Protein AF-A0A5D0QW29-F1 (afdb_monomer_lite)

Structure (mmCIF, N/CA/C/O backbone):
data_AF-A0A5D0QW29-F1
#
_entry.id   AF-A0A5D0QW29-F1
#
loop_
_atom_site.group_PDB
_atom_site.id
_atom_site.type_symbol
_atom_site.label_atom_id
_atom_site.label_alt_id
_atom_site.label_comp_id
_atom_site.label_asym_id
_atom_site.label_entity_id
_atom_site.label_seq_id
_atom_site.pdbx_PDB_ins_code
_atom_site.Cartn_x
_atom_site.Cartn_y
_atom_site.Cartn_z
_atom_site.occupancy
_atom_site.B_iso_or_equiv
_atom_site.auth_seq_id
_atom_site.auth_comp_id
_atom_site.auth_asym_id
_atom_site.auth_atom_id
_atom_site.pdbx_PDB_model_num
ATOM 1 N N . MET A 1 1 ? -11.026 -64.215 35.420 1.00 41.31 1 MET A N 1
ATOM 2 C CA . MET A 1 1 ? -10.014 -64.161 34.345 1.00 41.31 1 MET A CA 1
ATOM 3 C C . MET A 1 1 ? -10.001 -62.757 33.765 1.00 41.31 1 MET A C 1
ATOM 5 O O . MET A 1 1 ? -11.041 -62.289 33.341 1.00 41.31 1 MET A O 1
ATOM 9 N N . LYS A 1 2 ? -8.836 -62.113 33.893 1.00 40.44 2 LYS A N 1
ATOM 10 C CA . LYS A 1 2 ? -8.260 -60.964 33.172 1.00 40.44 2 LYS A CA 1
ATOM 11 C C . LYS A 1 2 ? -9.192 -60.018 32.385 1.00 40.44 2 LYS A C 1
ATOM 13 O O . LYS A 1 2 ? -9.748 -60.370 31.355 1.00 40.44 2 LYS A O 1
ATOM 18 N N . SER A 1 3 ? -9.211 -58.793 32.903 1.00 48.84 3 SER A N 1
ATOM 19 C CA . SER A 1 3 ? -9.371 -57.470 32.295 1.00 48.84 3 SER A CA 1
ATOM 20 C C . SER A 1 3 ? -9.097 -57.361 30.792 1.00 48.84 3 SER A C 1
ATOM 22 O O . SER A 1 3 ? -8.136 -57.957 30.323 1.00 48.84 3 SER A O 1
ATOM 24 N N . ILE A 1 4 ? -9.814 -56.453 30.117 1.00 52.50 4 ILE A N 1
ATOM 25 C CA . ILE A 1 4 ? -9.245 -55.427 29.221 1.00 52.50 4 ILE A CA 1
ATOM 26 C C . ILE A 1 4 ? -10.216 -54.235 29.227 1.00 52.50 4 ILE A C 1
ATOM 28 O O . ILE A 1 4 ? -11.310 -54.283 28.670 1.00 52.50 4 ILE A O 1
ATOM 32 N N . SER A 1 5 ? -9.809 -53.168 29.912 1.00 50.56 5 SER A N 1
ATOM 33 C CA . SER A 1 5 ?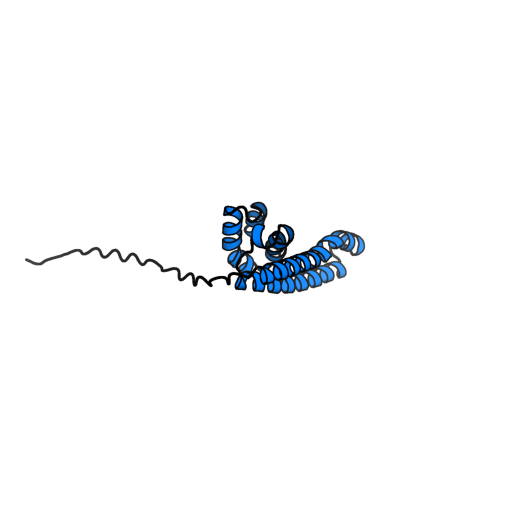 -10.379 -51.832 29.763 1.00 50.56 5 SER A CA 1
ATOM 34 C C . SER A 1 5 ? -9.777 -51.220 28.502 1.00 50.56 5 SER A C 1
ATOM 36 O O . SER A 1 5 ? -8.566 -51.010 28.458 1.00 50.56 5 SER A O 1
ATOM 38 N N . ILE A 1 6 ? -10.586 -50.924 27.485 1.00 55.12 6 ILE A N 1
ATOM 39 C CA . ILE A 1 6 ? -10.143 -50.100 26.354 1.00 55.12 6 ILE A CA 1
ATOM 40 C C . ILE A 1 6 ? -10.543 -48.663 26.670 1.00 55.12 6 ILE A C 1
ATOM 42 O O . ILE A 1 6 ? -11.654 -48.223 26.387 1.00 55.12 6 ILE A O 1
ATOM 46 N N . ILE A 1 7 ? -9.628 -47.940 27.313 1.00 52.94 7 ILE A N 1
ATOM 47 C CA . ILE A 1 7 ? -9.677 -46.482 27.373 1.00 52.94 7 ILE A CA 1
ATOM 48 C C . ILE A 1 7 ? -9.268 -45.999 25.983 1.00 52.94 7 ILE A C 1
ATOM 50 O O . ILE A 1 7 ? -8.094 -46.044 25.620 1.00 52.94 7 ILE A O 1
ATOM 54 N N . PHE A 1 8 ? -10.240 -45.570 25.183 1.00 46.56 8 PHE A N 1
ATOM 55 C CA . PHE A 1 8 ? -9.960 -44.860 23.943 1.00 46.56 8 PHE A CA 1
ATOM 56 C C . PHE A 1 8 ? -9.603 -43.414 24.308 1.00 46.56 8 PHE A C 1
ATOM 58 O O . PHE A 1 8 ? -10.467 -42.546 24.423 1.00 46.56 8 PHE A O 1
ATOM 65 N N . CYS A 1 9 ? -8.317 -43.168 24.567 1.00 42.38 9 CYS A N 1
ATOM 66 C CA . CYS A 1 9 ? -7.774 -41.819 24.667 1.00 42.38 9 CYS A CA 1
ATOM 67 C C . CYS A 1 9 ? -7.872 -41.149 23.291 1.00 42.38 9 CYS A C 1
ATOM 69 O O . CYS A 1 9 ? -6.960 -41.261 22.472 1.00 42.38 9 CYS A O 1
ATOM 71 N N . PHE A 1 10 ? -8.960 -40.419 23.041 1.00 48.78 10 PHE A N 1
ATOM 72 C CA . PHE A 1 10 ? -8.940 -39.342 22.058 1.00 48.78 10 PHE A CA 1
ATOM 73 C C . PHE A 1 10 ? -8.010 -38.250 22.596 1.00 48.78 10 PHE A C 1
ATOM 75 O O . PHE A 1 10 ? -8.428 -37.331 23.298 1.00 48.78 10 PHE A O 1
ATOM 82 N N . LEU A 1 11 ? -6.722 -38.365 22.274 1.00 48.12 11 LEU A N 1
ATOM 83 C CA . LEU A 1 11 ? -5.815 -37.227 22.249 1.00 48.12 11 LEU A CA 1
ATOM 84 C C . LEU A 1 11 ? -6.300 -36.310 21.124 1.00 48.12 11 LEU A C 1
ATOM 86 O O . LEU A 1 11 ? -5.823 -36.373 19.994 1.00 48.12 11 LEU A O 1
ATOM 90 N N . ILE A 1 12 ? -7.281 -35.463 21.434 1.00 55.09 12 ILE A N 1
ATOM 91 C CA . ILE A 1 12 ? -7.479 -34.226 20.689 1.00 55.09 12 ILE A CA 1
ATOM 92 C C . ILE A 1 12 ? -6.254 -33.389 21.036 1.00 55.09 12 ILE A C 1
ATOM 94 O O . ILE A 1 12 ? -6.244 -32.633 22.005 1.00 55.09 12 ILE A O 1
ATOM 98 N N . THR A 1 13 ? -5.181 -33.574 20.273 1.00 52.53 13 THR A N 1
ATOM 99 C CA . THR A 1 13 ? -4.157 -32.552 20.142 1.00 52.53 13 THR A CA 1
ATOM 100 C C . THR A 1 13 ? -4.870 -31.366 19.512 1.00 52.53 13 THR A C 1
ATOM 102 O O . THR A 1 13 ? -4.969 -31.260 18.289 1.00 52.53 13 THR A O 1
ATOM 105 N N . SER A 1 14 ? -5.436 -30.491 20.343 1.00 52.03 14 SER A N 1
ATOM 106 C CA . SER A 1 14 ? -5.604 -29.112 19.939 1.00 52.03 14 SER A CA 1
ATOM 107 C C . SER A 1 14 ? -4.193 -28.655 19.612 1.00 52.03 14 SER A C 1
ATOM 109 O O . SER A 1 14 ? -3.361 -28.423 20.488 1.00 52.03 14 SER A O 1
ATOM 111 N N . VAL A 1 15 ? -3.883 -28.622 18.317 1.00 51.12 15 VAL A N 1
ATOM 112 C CA . VAL A 1 15 ? -2.809 -27.782 17.820 1.00 51.12 15 VAL A CA 1
ATOM 113 C C . VAL A 1 15 ? -3.241 -26.393 18.261 1.00 51.12 15 VAL A C 1
ATOM 115 O O . VAL A 1 15 ? -4.084 -25.756 17.633 1.00 51.12 15 VAL A O 1
ATOM 118 N N . LEU A 1 16 ? -2.757 -25.983 19.433 1.00 43.25 16 LEU A N 1
ATOM 119 C CA . LEU A 1 16 ? -2.669 -24.597 19.826 1.00 43.25 16 LEU A CA 1
ATOM 120 C C . LEU A 1 16 ? -1.802 -23.994 18.737 1.00 43.25 16 LEU A C 1
ATOM 122 O O . LEU A 1 16 ? -0.577 -24.019 18.804 1.00 43.25 16 LEU A O 1
ATOM 126 N N . PHE A 1 17 ? -2.460 -23.544 17.673 1.00 51.03 17 PHE A N 1
ATOM 127 C CA . PHE A 1 17 ? -1.894 -22.578 16.772 1.00 51.03 17 PHE A CA 1
ATOM 128 C C . PHE A 1 17 ? -1.547 -21.429 17.706 1.00 51.03 17 PHE A C 1
ATOM 130 O O . PHE A 1 17 ? -2.429 -20.704 18.170 1.00 51.03 17 PHE A O 1
ATOM 137 N N . SER A 1 18 ? -0.279 -21.335 18.092 1.00 44.00 18 SER A N 1
ATOM 138 C CA . SER A 1 18 ? 0.244 -20.146 18.724 1.00 44.00 18 SER A CA 1
ATOM 139 C C . SER A 1 18 ? 0.185 -19.077 17.640 1.00 44.00 18 SER A C 1
ATOM 141 O O . SER A 1 18 ? 1.176 -18.762 16.987 1.00 44.00 18 SER A O 1
ATOM 143 N N . GLN A 1 19 ? -1.006 -18.522 17.409 1.00 49.03 19 GLN A N 1
ATOM 144 C CA . GLN A 1 19 ? -1.081 -17.118 17.083 1.00 49.03 19 GLN A CA 1
ATOM 145 C C . GLN A 1 19 ? -0.444 -16.447 18.291 1.00 49.03 19 GLN A C 1
ATOM 147 O O . GLN A 1 19 ? -1.107 -16.163 19.292 1.00 49.03 19 GLN A O 1
ATOM 152 N N . GLU A 1 20 ? 0.870 -16.233 18.214 1.00 47.66 20 GLU A N 1
ATOM 153 C CA . GLU A 1 20 ? 1.432 -15.032 18.791 1.00 47.66 20 GLU A CA 1
ATOM 154 C C . GLU A 1 20 ? 0.611 -13.898 18.192 1.00 47.66 20 GLU A C 1
ATOM 156 O O . GLU A 1 20 ? 0.847 -13.416 17.085 1.00 47.66 20 GLU A O 1
ATOM 161 N N . ASN A 1 21 ? -0.468 -13.557 18.889 1.00 55.22 21 ASN A N 1
ATOM 162 C CA . ASN A 1 21 ? -1.210 -12.350 18.655 1.00 55.22 21 ASN A CA 1
ATOM 163 C C . ASN A 1 21 ? -0.230 -11.252 19.046 1.00 55.22 21 ASN A C 1
ATOM 165 O O . ASN A 1 21 ? -0.209 -10.827 20.201 1.00 55.22 21 ASN A O 1
ATOM 169 N N . LEU A 1 22 ? 0.631 -10.853 18.105 1.00 54.97 22 LEU A N 1
ATOM 170 C CA . LEU A 1 22 ? 1.312 -9.572 18.145 1.00 54.97 22 LEU A CA 1
ATOM 171 C C . LEU A 1 22 ? 0.193 -8.550 18.333 1.00 54.97 22 LEU A C 1
ATOM 173 O O . LEU A 1 22 ? -0.543 -8.232 17.399 1.00 54.97 22 LEU A O 1
ATOM 177 N N . LYS A 1 23 ? -0.037 -8.147 19.585 1.00 73.44 23 LYS A N 1
ATOM 178 C CA . LYS A 1 23 ? -1.078 -7.183 19.914 1.00 73.44 23 LYS A CA 1
ATOM 179 C C . LYS A 1 23 ? -0.650 -5.877 19.269 1.00 73.44 23 LYS A C 1
ATOM 181 O O . LYS A 1 23 ? 0.310 -5.262 19.723 1.00 73.44 23 LYS A O 1
ATOM 186 N N . ALA A 1 24 ? -1.348 -5.499 18.203 1.00 85.69 24 ALA A N 1
ATOM 187 C CA . ALA A 1 24 ? -1.212 -4.186 17.602 1.00 85.69 24 ALA A CA 1
ATOM 188 C C . ALA A 1 24 ? -1.322 -3.110 18.693 1.00 85.69 24 ALA A C 1
ATOM 190 O O . ALA A 1 24 ? -2.220 -3.164 19.541 1.00 85.69 24 ALA A O 1
ATOM 191 N N . GLU A 1 25 ? -0.403 -2.148 18.678 1.00 91.50 25 GLU A N 1
ATOM 192 C CA . GLU A 1 25 ? -0.495 -0.958 19.515 1.00 91.50 25 GLU A CA 1
ATOM 193 C C . GLU A 1 25 ? -1.750 -0.182 19.10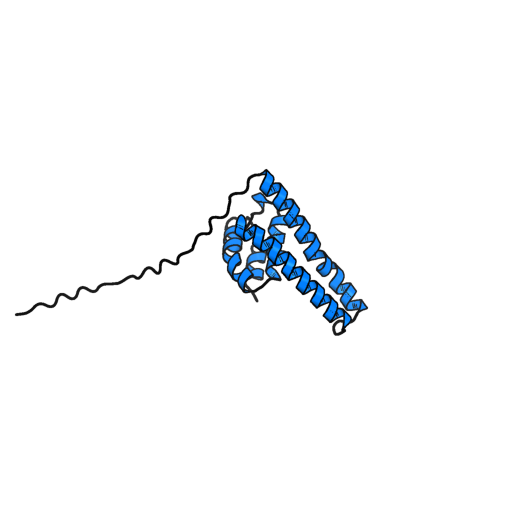7 1.00 91.50 25 GLU A C 1
ATOM 195 O O . GLU A 1 25 ? -2.018 -0.014 17.917 1.00 91.50 25 GLU A O 1
ATOM 200 N N . ILE A 1 26 ? -2.526 0.300 20.080 1.00 92.88 26 ILE A N 1
ATOM 201 C CA . ILE A 1 26 ? -3.648 1.196 19.795 1.00 92.88 26 ILE A CA 1
ATOM 202 C C . ILE A 1 26 ? -3.076 2.613 19.658 1.00 92.88 26 ILE A C 1
ATOM 204 O O . ILE A 1 26 ? -2.609 3.165 20.657 1.00 92.88 26 ILE A O 1
ATOM 208 N N . PRO A 1 27 ? -3.085 3.217 18.457 1.00 93.75 27 PRO A N 1
ATOM 209 C CA . PRO A 1 27 ? -2.543 4.554 18.268 1.00 93.75 27 PRO A CA 1
ATOM 210 C C . PRO A 1 27 ? -3.433 5.608 18.938 1.00 93.75 27 PRO A C 1
ATOM 212 O O . PRO A 1 27 ? -4.660 5.559 18.854 1.00 93.75 27 PRO A O 1
ATOM 215 N N . SER A 1 28 ? -2.811 6.613 19.554 1.00 96.94 28 SER A N 1
ATOM 216 C CA . SER A 1 28 ? -3.494 7.852 19.945 1.00 96.94 28 SER A CA 1
ATOM 217 C C . SER A 1 28 ? -3.998 8.623 18.719 1.00 96.94 28 SER A C 1
ATOM 219 O O . SER A 1 28 ? -3.487 8.450 17.611 1.00 96.94 28 SER A O 1
ATOM 221 N N . GLN A 1 29 ? -4.935 9.555 18.916 1.00 97.06 29 GLN A N 1
ATOM 222 C CA . GLN A 1 29 ? -5.448 10.389 17.820 1.00 97.06 29 GLN A CA 1
ATOM 223 C C . GLN A 1 29 ? -4.331 11.147 17.088 1.00 97.06 29 GLN A C 1
ATOM 225 O O . GLN A 1 29 ? -4.262 11.132 15.866 1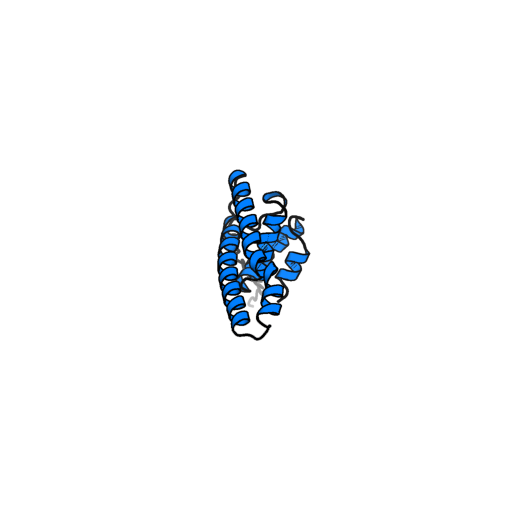.00 97.06 29 GLN A O 1
ATOM 230 N N . LYS A 1 30 ? -3.380 11.726 17.831 1.00 97.69 30 LYS A N 1
ATOM 231 C CA . LYS A 1 30 ? -2.230 12.423 17.239 1.00 97.69 30 LYS A CA 1
ATOM 232 C C . LYS A 1 30 ? -1.357 11.487 16.388 1.00 97.69 30 LYS A C 1
ATOM 234 O O . LYS A 1 30 ? -0.818 11.904 15.361 1.00 97.69 30 LYS A O 1
ATOM 239 N N . GLN A 1 31 ? -1.195 10.228 16.811 1.00 98.12 31 GLN A N 1
ATOM 240 C CA . GLN A 1 31 ? -0.497 9.218 16.011 1.00 98.12 31 GLN A CA 1
ATOM 241 C C . GLN A 1 31 ? -1.295 8.875 14.751 1.00 98.12 31 GLN A C 1
ATOM 243 O O . GLN A 1 31 ? -0.693 8.828 13.686 1.00 98.12 31 GLN A O 1
ATOM 248 N N . LEU A 1 32 ? -2.617 8.697 14.842 1.00 98.38 32 LEU A N 1
ATOM 249 C CA . LEU A 1 32 ? -3.478 8.459 13.678 1.00 98.38 32 LEU A CA 1
ATOM 250 C C . LEU A 1 32 ? -3.382 9.589 12.652 1.00 98.38 32 LEU A C 1
ATOM 252 O O . LEU A 1 32 ? -3.180 9.308 11.474 1.00 98.38 32 LEU A O 1
ATOM 256 N N . ASP A 1 33 ? -3.421 10.848 13.091 1.00 98.19 33 ASP A N 1
ATOM 257 C CA . ASP A 1 33 ? -3.285 12.005 12.200 1.00 98.19 33 ASP A CA 1
ATOM 258 C C . ASP A 1 33 ? -1.927 11.994 11.479 1.00 98.19 33 ASP A C 1
ATOM 260 O O . ASP A 1 33 ? -1.838 12.223 10.271 1.00 98.19 33 ASP A O 1
ATOM 264 N N . SER A 1 34 ? -0.860 11.649 12.205 1.00 98.38 34 SER A N 1
ATOM 265 C CA . SER A 1 34 ? 0.491 11.539 11.641 1.00 98.38 34 SER A CA 1
ATOM 266 C C . SER A 1 34 ? 0.619 10.358 10.669 1.00 98.38 34 SER A C 1
ATOM 268 O O . SER A 1 34 ? 1.228 10.489 9.608 1.00 98.38 34 SER A O 1
ATOM 270 N N . ILE A 1 35 ? 0.035 9.204 11.007 1.00 98.69 35 ILE A N 1
ATOM 271 C CA . ILE A 1 35 ? 0.046 7.997 10.171 1.00 98.69 35 ILE A CA 1
ATOM 272 C C . ILE A 1 35 ? -0.767 8.219 8.897 1.00 98.69 35 ILE A C 1
ATOM 274 O O . ILE A 1 35 ? -0.321 7.826 7.822 1.00 98.69 35 ILE A O 1
ATOM 278 N N . LYS A 1 36 ? -1.920 8.889 8.993 1.00 98.81 36 LYS A N 1
ATOM 279 C CA . LYS A 1 36 ? -2.718 9.297 7.837 1.00 98.81 36 LYS A CA 1
ATOM 280 C C . LYS A 1 36 ? -1.869 10.092 6.852 1.00 98.81 36 LYS A C 1
ATOM 282 O O . LYS A 1 36 ? -1.769 9.704 5.693 1.00 98.81 36 LYS A O 1
ATOM 287 N N . VAL A 1 37 ? -1.209 11.156 7.317 1.00 98.81 37 VAL A N 1
ATOM 288 C CA . VAL A 1 37 ? -0.341 11.981 6.461 1.00 98.81 37 VAL A CA 1
ATOM 289 C C . VAL A 1 37 ? 0.779 11.141 5.844 1.00 98.81 37 VAL A C 1
ATOM 291 O O . VAL A 1 37 ? 1.052 11.267 4.651 1.00 98.81 37 VAL A O 1
ATOM 294 N N . ALA A 1 38 ? 1.397 10.248 6.621 1.00 98.75 38 ALA A N 1
ATOM 295 C CA . ALA A 1 38 ? 2.426 9.351 6.106 1.00 98.75 38 ALA A CA 1
ATOM 296 C C . ALA A 1 38 ? 1.886 8.452 4.979 1.00 98.75 38 ALA A C 1
ATOM 298 O O . ALA A 1 38 ? 2.468 8.428 3.899 1.00 98.75 38 ALA A O 1
ATOM 299 N N . LEU A 1 39 ? 0.753 7.775 5.181 1.00 98.88 39 LEU A N 1
ATOM 300 C CA . LEU A 1 39 ? 0.124 6.910 4.176 1.00 98.88 39 LEU A CA 1
ATOM 301 C C . LEU A 1 39 ? -0.309 7.689 2.923 1.00 98.88 39 LEU A C 1
ATOM 303 O O . LEU A 1 39 ? -0.150 7.203 1.806 1.00 98.88 39 LEU A O 1
ATOM 307 N N . GLU A 1 40 ? -0.802 8.917 3.057 1.00 98.75 40 GLU A N 1
ATOM 308 C CA . GLU A 1 40 ? -1.138 9.754 1.897 1.00 98.75 40 GLU A CA 1
ATOM 309 C C . GLU A 1 40 ? 0.112 10.182 1.105 1.00 98.75 40 GLU A C 1
ATOM 311 O O . GLU A 1 40 ? 0.071 10.284 -0.123 1.00 98.75 40 GLU A O 1
ATOM 316 N N . ILE A 1 41 ? 1.249 10.397 1.777 1.00 98.75 41 ILE A N 1
ATOM 317 C CA . ILE A 1 41 ? 2.540 10.638 1.114 1.00 98.75 41 ILE A CA 1
ATOM 318 C C . ILE A 1 41 ? 3.016 9.377 0.388 1.00 98.75 41 ILE A C 1
ATOM 320 O O . ILE A 1 41 ? 3.452 9.474 -0.759 1.00 98.75 41 ILE A O 1
ATOM 324 N N . LEU A 1 42 ? 2.917 8.204 1.021 1.00 98.75 42 LEU A N 1
ATOM 325 C CA . LEU A 1 42 ? 3.290 6.932 0.394 1.00 98.75 42 LEU A CA 1
ATOM 326 C C . LEU A 1 42 ? 2.455 6.657 -0.860 1.00 98.75 42 LEU A C 1
ATOM 328 O O . LEU A 1 42 ? 3.016 6.280 -1.882 1.00 98.75 42 LEU A O 1
ATOM 332 N N . PHE A 1 43 ? 1.154 6.955 -0.825 1.00 98.62 43 PHE A N 1
ATOM 333 C CA . PHE A 1 43 ? 0.290 6.855 -2.003 1.00 98.62 43 PHE A CA 1
ATOM 334 C C . PHE A 1 43 ? 0.783 7.717 -3.163 1.00 98.62 43 PHE A C 1
ATOM 336 O O . PHE A 1 43 ? 0.816 7.280 -4.308 1.00 98.62 43 PHE A O 1
ATOM 343 N N . LYS A 1 44 ? 1.183 8.965 -2.892 1.00 98.38 44 LYS A N 1
ATOM 344 C CA . LYS A 1 44 ? 1.692 9.852 -3.946 1.00 98.38 44 LYS A CA 1
ATOM 345 C C . LYS A 1 44 ? 2.973 9.305 -4.575 1.00 98.38 44 LYS A C 1
ATOM 347 O O . LYS A 1 44 ? 3.129 9.444 -5.786 1.00 98.38 44 LYS A O 1
ATOM 352 N N . LYS A 1 45 ? 3.857 8.700 -3.776 1.00 98.06 45 LYS A N 1
ATOM 353 C CA . LYS A 1 45 ? 5.090 8.066 -4.264 1.00 98.06 45 LYS A CA 1
ATOM 354 C C . LYS A 1 45 ? 4.773 6.871 -5.161 1.00 98.06 45 LYS A C 1
ATOM 356 O O . LYS A 1 45 ? 5.112 6.924 -6.337 1.00 98.06 45 LYS A O 1
ATOM 361 N N . ASP A 1 46 ? 3.992 5.919 -4.649 1.00 97.12 46 ASP A N 1
ATOM 362 C CA . ASP A 1 46 ? 3.506 4.736 -5.379 1.00 97.12 46 ASP A CA 1
ATOM 363 C C . ASP A 1 46 ? 2.891 5.120 -6.736 1.00 97.12 46 ASP A C 1
ATOM 365 O O . ASP A 1 46 ? 3.291 4.652 -7.801 1.00 97.12 46 ASP A O 1
ATOM 369 N N . GLN A 1 47 ? 1.974 6.088 -6.729 1.00 96.88 47 GLN A N 1
ATOM 370 C CA . GLN A 1 47 ? 1.25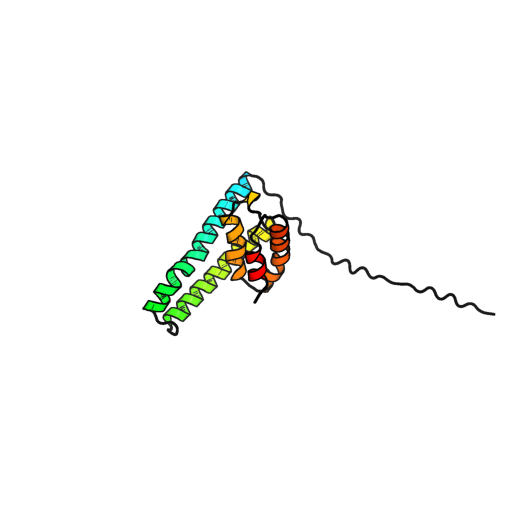6 6.493 -7.934 1.00 96.88 47 GLN A CA 1
ATOM 371 C C . GLN A 1 47 ? 2.080 7.338 -8.915 1.00 96.88 47 GLN A C 1
ATOM 373 O O . GLN A 1 47 ? 1.616 7.570 -10.030 1.00 96.88 47 GLN A O 1
ATOM 378 N N . THR A 1 48 ? 3.273 7.823 -8.553 1.00 96.12 48 THR A N 1
ATOM 379 C CA . THR A 1 48 ? 4.083 8.656 -9.460 1.00 96.12 48 THR A CA 1
ATOM 380 C C . THR A 1 48 ? 4.488 7.862 -10.697 1.00 96.12 48 THR A C 1
ATOM 382 O O . THR A 1 48 ? 4.182 8.279 -11.813 1.00 96.12 48 THR A O 1
ATOM 385 N N . PHE A 1 49 ? 5.071 6.675 -10.515 1.00 94.56 49 PHE A N 1
ATOM 386 C CA . PHE A 1 49 ? 5.461 5.821 -11.638 1.00 94.56 49 PHE A CA 1
ATOM 387 C C . PHE A 1 49 ? 4.251 5.274 -12.404 1.00 94.56 49 PHE A C 1
ATOM 389 O O . PHE A 1 49 ? 4.265 5.220 -13.632 1.00 94.56 49 PHE A O 1
ATOM 396 N N . ARG A 1 50 ? 3.156 4.956 -11.698 1.00 94.69 50 ARG A N 1
ATOM 397 C CA . ARG A 1 50 ? 1.907 4.466 -12.310 1.00 94.69 50 ARG A CA 1
ATOM 398 C C . ARG A 1 50 ? 1.217 5.504 -13.202 1.00 94.69 50 ARG A C 1
ATOM 400 O O . ARG A 1 50 ? 0.436 5.127 -14.065 1.00 94.69 50 ARG A O 1
ATOM 407 N N . ARG A 1 51 ? 1.488 6.799 -13.021 1.00 96.25 51 ARG A N 1
ATOM 408 C CA . ARG A 1 51 ? 0.953 7.855 -13.899 1.00 96.25 51 ARG A CA 1
ATOM 409 C C . ARG A 1 51 ? 1.779 8.078 -15.157 1.00 96.25 51 ARG A C 1
ATOM 411 O O . ARG A 1 51 ? 1.225 8.554 -16.137 1.00 96.25 51 ARG A O 1
ATOM 418 N N . ILE A 1 52 ? 3.074 7.771 -15.117 1.00 95.44 52 ILE A N 1
ATOM 419 C CA . ILE A 1 52 ? 3.994 8.059 -16.226 1.00 95.44 52 ILE A CA 1
ATOM 420 C C . ILE A 1 52 ? 4.352 6.823 -17.050 1.00 95.44 52 ILE A C 1
ATOM 422 O O . ILE A 1 52 ? 4.950 6.985 -18.106 1.00 95.44 52 ILE A O 1
ATOM 426 N N . TYR A 1 53 ? 4.004 5.605 -16.607 1.00 95.25 53 TYR A N 1
ATOM 427 C CA . TYR A 1 53 ? 4.442 4.384 -17.297 1.00 95.25 53 TYR A CA 1
ATOM 428 C C . TYR A 1 53 ? 3.970 4.335 -18.755 1.00 95.25 53 TYR A C 1
ATOM 430 O O . TYR A 1 53 ? 4.749 3.944 -19.611 1.00 95.25 53 TYR A O 1
ATOM 438 N N . THR A 1 54 ? 2.731 4.752 -19.051 1.00 96.19 54 THR A N 1
ATOM 439 C CA . THR A 1 54 ? 2.198 4.717 -20.422 1.00 96.19 54 THR A CA 1
ATOM 440 C C . THR A 1 54 ? 2.983 5.655 -21.331 1.00 96.19 54 THR A C 1
ATOM 442 O O . THR A 1 54 ? 3.431 5.247 -22.393 1.00 96.19 54 THR A O 1
ATOM 445 N N . GLU A 1 55 ? 3.233 6.887 -20.879 1.00 96.75 55 GLU A N 1
ATOM 446 C CA . GLU A 1 55 ? 4.029 7.862 -21.631 1.00 96.75 55 GLU A CA 1
ATOM 447 C C . GLU A 1 55 ? 5.495 7.416 -21.773 1.00 96.75 55 GLU A C 1
ATOM 449 O O . GLU A 1 55 ? 6.113 7.622 -22.818 1.00 96.75 55 GLU A O 1
ATOM 454 N N . ALA A 1 56 ? 6.061 6.797 -20.733 1.00 96.25 56 ALA A N 1
ATOM 455 C CA . ALA A 1 56 ? 7.402 6.226 -20.781 1.00 96.25 56 ALA A CA 1
ATOM 456 C C . ALA A 1 56 ? 7.476 5.081 -21.802 1.00 96.25 56 ALA A C 1
ATOM 458 O O . ALA A 1 56 ? 8.369 5.084 -22.642 1.00 96.25 56 ALA A O 1
ATOM 459 N N . GLU A 1 57 ? 6.515 4.156 -21.790 1.00 97.12 57 GLU A N 1
ATOM 460 C CA . GLU A 1 57 ? 6.444 3.032 -22.729 1.00 97.12 57 GLU A CA 1
ATOM 461 C C . GLU A 1 57 ? 6.289 3.512 -24.179 1.00 97.12 57 GLU A C 1
ATOM 463 O O . GLU A 1 57 ? 6.997 3.031 -25.063 1.00 97.12 57 GLU A O 1
ATOM 468 N N . GLU A 1 58 ? 5.429 4.505 -24.428 1.00 97.75 58 GLU A N 1
ATOM 469 C CA . GLU A 1 58 ? 5.236 5.103 -25.755 1.00 97.75 58 GLU A CA 1
ATOM 470 C C . GLU A 1 58 ? 6.516 5.753 -26.302 1.00 97.75 58 GLU A C 1
ATOM 472 O O . GLU A 1 58 ? 6.799 5.661 -27.497 1.00 97.75 58 GLU A O 1
ATOM 477 N N . LYS A 1 59 ? 7.299 6.413 -25.438 1.00 97.00 59 LYS A N 1
ATOM 478 C CA . LYS A 1 59 ? 8.525 7.126 -25.832 1.00 97.00 59 LYS A CA 1
ATOM 479 C C . LYS A 1 59 ? 9.747 6.225 -25.942 1.00 97.00 59 LYS A C 1
ATOM 481 O O . LYS A 1 59 ? 10.595 6.462 -26.798 1.00 97.00 59 LYS A O 1
ATOM 486 N N . LEU A 1 60 ? 9.866 5.251 -25.046 1.00 96.12 60 LEU A N 1
ATOM 487 C CA . LEU A 1 60 ? 11.045 4.397 -24.922 1.00 96.12 60 LEU A CA 1
ATOM 488 C C . LEU A 1 60 ? 10.896 3.095 -25.712 1.00 96.12 60 LEU A C 1
ATOM 490 O O . LEU A 1 60 ? 11.901 2.483 -26.052 1.00 96.12 60 LEU A O 1
ATOM 494 N N . GLY A 1 61 ? 9.668 2.672 -26.014 1.00 96.94 61 GLY A N 1
ATOM 495 C CA . GLY A 1 61 ? 9.365 1.361 -26.576 1.00 96.94 61 GLY A CA 1
ATOM 496 C C . GLY A 1 61 ? 9.307 0.285 -25.492 1.00 96.94 61 GLY A C 1
ATOM 497 O O . GLY A 1 61 ? 10.205 0.165 -24.667 1.00 96.94 61 GLY A O 1
ATOM 498 N N . LYS A 1 62 ? 8.251 -0.529 -25.516 1.00 94.62 62 LYS A N 1
ATOM 499 C CA . LYS A 1 62 ? 7.953 -1.537 -24.487 1.00 94.62 62 LYS A CA 1
ATOM 500 C C . LYS A 1 62 ? 9.097 -2.508 -24.180 1.00 94.62 62 LYS A C 1
ATOM 502 O O . LYS A 1 62 ? 9.334 -2.812 -23.017 1.00 94.62 62 LYS A O 1
ATOM 507 N N . ASP A 1 63 ? 9.797 -2.969 -25.212 1.00 95.62 63 ASP A N 1
ATOM 508 C CA . ASP A 1 63 ? 10.849 -3.986 -25.092 1.00 95.62 63 ASP A CA 1
ATOM 509 C C . ASP A 1 63 ? 12.267 -3.377 -25.065 1.00 95.62 63 ASP A C 1
ATOM 511 O O . ASP A 1 63 ? 13.256 -4.075 -25.299 1.00 95.62 63 ASP A O 1
ATOM 515 N N . SER A 1 64 ? 12.390 -2.064 -24.836 1.00 97.81 64 SER A N 1
ATOM 516 C CA . SER A 1 64 ? 13.683 -1.376 -24.849 1.00 97.81 64 SER A CA 1
ATOM 517 C C . SER A 1 64 ? 14.486 -1.574 -23.566 1.00 97.81 64 SER A C 1
ATOM 519 O O . SER A 1 64 ? 13.966 -1.917 -22.501 1.00 97.81 64 SER A O 1
ATOM 521 N N . PHE A 1 65 ? 15.791 -1.316 -23.663 1.00 97.81 65 PHE A N 1
ATOM 522 C CA . PHE A 1 65 ? 16.674 -1.308 -22.502 1.00 97.81 65 PHE A CA 1
ATOM 523 C C . PHE A 1 65 ? 16.239 -0.251 -21.476 1.00 97.81 65 PHE A C 1
ATOM 525 O O . PHE A 1 65 ? 16.229 -0.512 -20.276 1.00 97.81 65 PHE A O 1
ATOM 532 N N . GLU A 1 66 ? 15.827 0.924 -21.943 1.00 97.50 66 GLU A N 1
ATOM 533 C CA . GLU A 1 66 ? 15.370 2.034 -21.115 1.00 97.50 66 GLU A CA 1
ATOM 534 C C . GLU A 1 66 ? 14.081 1.688 -20.367 1.00 97.50 66 GLU A C 1
ATOM 536 O O . GLU A 1 66 ? 13.935 2.058 -19.200 1.00 97.50 66 GLU A O 1
ATOM 541 N N . MET A 1 67 ? 13.166 0.949 -21.003 1.00 97.56 67 MET A N 1
ATOM 542 C CA . MET A 1 67 ? 11.936 0.501 -20.353 1.00 97.56 67 MET A CA 1
ATOM 543 C C . MET A 1 67 ? 12.202 -0.601 -19.319 1.00 97.56 67 MET A C 1
ATOM 545 O O . MET A 1 67 ? 11.601 -0.591 -18.245 1.00 97.56 67 MET A O 1
ATOM 549 N N . ASN A 1 68 ? 13.159 -1.497 -19.581 1.00 97.44 68 ASN A N 1
ATOM 550 C CA . ASN A 1 68 ? 13.624 -2.453 -18.572 1.00 97.44 68 ASN A CA 1
ATOM 551 C C . ASN A 1 68 ? 14.226 -1.727 -17.358 1.00 97.44 68 ASN A C 1
ATOM 553 O O . ASN A 1 68 ? 13.848 -2.009 -16.223 1.00 97.44 68 ASN A O 1
ATOM 557 N N . TYR A 1 69 ? 15.084 -0.728 -17.588 1.00 97.44 69 TYR A N 1
ATOM 558 C CA . TYR A 1 69 ? 15.660 0.081 -16.511 1.00 97.44 69 TYR A CA 1
ATOM 559 C C . TYR A 1 69 ? 14.598 0.884 -15.739 1.00 97.44 69 TYR A C 1
ATOM 561 O O . TYR A 1 69 ? 14.677 1.009 -14.517 1.00 97.44 69 TYR A O 1
ATOM 569 N N . PHE A 1 70 ? 13.564 1.397 -16.416 1.00 97.38 70 PHE A N 1
ATOM 570 C CA . PHE A 1 70 ? 12.418 2.020 -15.749 1.00 97.38 70 PHE A CA 1
ATOM 571 C C . PHE A 1 70 ? 11.767 1.056 -14.749 1.00 97.38 70 PHE A C 1
ATOM 573 O O . PHE A 1 70 ? 11.530 1.439 -13.602 1.00 97.38 70 PHE A O 1
ATOM 580 N N . TRP A 1 71 ? 11.515 -0.194 -15.148 1.00 96.69 71 TRP A N 1
ATOM 581 C CA . TRP A 1 71 ? 10.918 -1.189 -14.256 1.00 96.69 7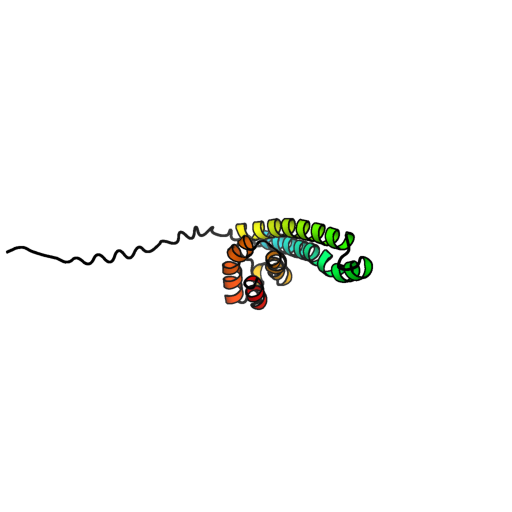1 TRP A CA 1
ATOM 582 C C . TRP A 1 71 ? 11.841 -1.586 -13.103 1.00 96.69 71 TRP A C 1
ATOM 584 O O . TRP A 1 71 ? 11.355 -1.716 -11.983 1.00 96.69 71 TRP A O 1
ATOM 594 N N . GLU A 1 72 ? 13.157 -1.668 -13.312 1.00 97.62 72 GLU A N 1
ATOM 595 C CA . GLU A 1 72 ? 14.115 -1.882 -12.215 1.00 97.62 72 GLU A CA 1
ATOM 596 C C . GLU A 1 72 ? 14.020 -0.781 -11.143 1.00 97.62 72 GLU A C 1
ATOM 598 O O . GLU A 1 72 ? 14.027 -1.066 -9.941 1.00 97.62 72 GLU A O 1
ATOM 603 N N . VAL A 1 73 ? 13.880 0.481 -11.566 1.00 97.25 73 VAL A N 1
ATOM 604 C CA . VAL A 1 73 ? 13.687 1.618 -10.653 1.00 97.25 73 VAL A CA 1
ATOM 605 C C . VAL A 1 73 ? 12.354 1.509 -9.913 1.00 97.25 73 VAL A C 1
ATOM 607 O O . VAL A 1 73 ? 12.310 1.717 -8.699 1.00 97.25 73 VAL A O 1
ATOM 610 N N . VAL A 1 74 ? 11.279 1.154 -10.620 1.00 97.19 74 VAL A N 1
ATOM 611 C CA . VAL A 1 74 ? 9.953 0.956 -10.021 1.00 97.19 74 VAL A CA 1
ATOM 612 C C . VAL A 1 74 ? 9.973 -0.156 -8.975 1.00 97.19 74 VAL A C 1
ATOM 614 O O . VAL A 1 74 ? 9.491 0.045 -7.866 1.00 97.19 74 VAL A O 1
ATOM 617 N N . GLU A 1 75 ? 10.564 -1.307 -9.285 1.00 97.44 75 GLU A N 1
ATOM 618 C CA . GLU A 1 75 ? 10.650 -2.436 -8.357 1.00 97.44 75 GLU A CA 1
ATOM 619 C C . GLU A 1 75 ? 11.496 -2.112 -7.120 1.00 97.44 75 GLU A C 1
ATOM 621 O O . GLU A 1 75 ? 11.220 -2.597 -6.016 1.00 97.44 75 GLU A O 1
ATOM 626 N N . ALA A 1 76 ? 12.549 -1.307 -7.284 1.00 97.62 76 ALA A N 1
ATOM 627 C CA . ALA A 1 76 ? 13.343 -0.826 -6.163 1.00 97.62 76 ALA A CA 1
ATOM 628 C C . ALA A 1 76 ? 12.522 0.100 -5.249 1.00 97.62 76 ALA A C 1
ATOM 630 O O . ALA A 1 76 ? 12.599 -0.039 -4.024 1.00 97.62 76 ALA A O 1
ATOM 631 N N . ASP A 1 77 ? 11.715 0.999 -5.822 1.00 97.62 77 ASP A N 1
ATOM 632 C CA . ASP A 1 77 ? 10.822 1.881 -5.062 1.00 97.62 77 ASP A CA 1
ATOM 633 C C . ASP A 1 77 ? 9.702 1.089 -4.366 1.00 97.62 77 ASP A C 1
ATOM 635 O O . ASP A 1 77 ? 9.507 1.247 -3.159 1.00 97.62 77 ASP A O 1
ATOM 639 N N . ASP A 1 78 ? 9.059 0.144 -5.061 1.00 98.12 78 ASP A N 1
ATOM 640 C CA . ASP A 1 78 ? 8.004 -0.717 -4.509 1.00 98.12 78 ASP A CA 1
ATOM 641 C C . ASP A 1 78 ? 8.488 -1.459 -3.246 1.00 98.12 78 ASP A C 1
ATOM 643 O O . ASP A 1 78 ? 7.787 -1.486 -2.232 1.00 98.12 78 ASP A O 1
ATOM 647 N N . LYS A 1 79 ? 9.728 -1.975 -3.235 1.00 98.06 79 LYS A N 1
ATOM 648 C CA . LYS A 1 79 ? 10.338 -2.617 -2.048 1.00 98.06 79 LYS A CA 1
ATOM 649 C C . LYS A 1 79 ? 10.526 -1.643 -0.878 1.00 98.06 79 LYS A C 1
ATOM 651 O O . LYS A 1 79 ? 10.345 -2.017 0.287 1.00 98.06 79 LYS A O 1
ATOM 656 N N . ILE A 1 80 ? 10.907 -0.394 -1.156 1.00 98.44 80 ILE A N 1
ATOM 657 C CA . ILE A 1 80 ? 11.071 0.649 -0.130 1.00 98.44 80 ILE A CA 1
ATOM 658 C C . ILE A 1 80 ? 9.707 1.016 0.462 1.00 98.44 80 ILE A C 1
ATOM 660 O O . ILE A 1 80 ? 9.565 1.094 1.689 1.00 98.44 80 ILE A O 1
ATOM 664 N N . LEU A 1 81 ? 8.704 1.211 -0.393 1.00 98.62 81 LEU A N 1
ATOM 665 C CA . LEU A 1 81 ? 7.341 1.551 0.001 1.00 98.62 81 LEU A CA 1
ATOM 666 C C . LEU A 1 81 ? 6.678 0.409 0.780 1.00 98.62 81 LEU A C 1
ATOM 668 O O . LEU A 1 81 ? 6.085 0.654 1.835 1.00 98.62 81 LEU A O 1
ATOM 672 N N . GLU A 1 82 ? 6.851 -0.840 0.340 1.00 98.56 82 GLU A N 1
ATOM 673 C CA . GLU A 1 82 ? 6.386 -2.038 1.044 1.00 98.56 82 GLU A CA 1
ATOM 674 C C . GLU A 1 82 ? 6.963 -2.087 2.461 1.00 98.56 82 GLU A C 1
ATOM 676 O O . GLU A 1 82 ? 6.221 -2.232 3.434 1.00 98.56 82 GLU A O 1
ATOM 681 N N . LYS A 1 83 ? 8.275 -1.883 2.625 1.00 98.62 83 LYS A N 1
ATOM 682 C CA . LYS A 1 83 ? 8.902 -1.836 3.955 1.00 98.62 83 LYS A CA 1
ATOM 683 C C . LYS A 1 83 ? 8.288 -0.750 4.847 1.00 98.62 83 LYS A C 1
ATOM 685 O O . LYS A 1 83 ? 8.092 -0.965 6.043 1.00 98.62 83 LYS A O 1
ATOM 690 N N . GLN A 1 84 ? 7.973 0.418 4.292 1.00 98.69 84 GLN A N 1
ATOM 691 C CA . GLN A 1 84 ? 7.381 1.524 5.051 1.00 98.69 84 GLN A CA 1
ATOM 692 C C . GLN A 1 84 ? 5.943 1.219 5.490 1.00 98.69 84 GLN A C 1
ATOM 694 O O . GLN A 1 84 ? 5.624 1.387 6.669 1.00 98.69 84 GLN A O 1
ATOM 699 N N . VAL A 1 85 ? 5.098 0.712 4.588 1.00 98.62 85 VAL A N 1
ATOM 700 C CA . VAL A 1 85 ? 3.717 0.313 4.911 1.00 98.62 85 VAL A CA 1
ATOM 701 C C . VAL A 1 85 ? 3.687 -0.847 5.899 1.00 98.62 85 VAL A C 1
ATOM 703 O O . VAL A 1 85 ? 2.961 -0.800 6.891 1.00 98.62 85 VAL A O 1
ATOM 706 N N . THR A 1 86 ? 4.501 -1.877 5.686 1.00 98.38 86 THR A N 1
ATOM 707 C CA . THR A 1 86 ? 4.518 -3.052 6.565 1.00 98.38 86 THR A CA 1
ATOM 708 C C . THR A 1 86 ? 5.000 -2.717 7.972 1.00 98.38 86 THR A C 1
ATOM 710 O O . THR A 1 86 ? 4.478 -3.282 8.927 1.00 98.38 86 THR A O 1
ATOM 713 N N . ASN A 1 87 ? 5.903 -1.746 8.148 1.00 98.50 87 ASN A N 1
ATOM 714 C CA . ASN A 1 87 ? 6.267 -1.240 9.476 1.00 98.50 87 ASN A CA 1
ATOM 715 C C . ASN A 1 87 ? 5.076 -0.611 10.216 1.00 98.50 87 ASN A C 1
ATOM 717 O O . ASN A 1 87 ? 4.925 -0.826 11.418 1.00 98.50 87 ASN A O 1
ATOM 721 N N . ILE A 1 88 ? 4.216 0.127 9.507 1.00 98.44 88 ILE A N 1
ATOM 722 C CA . ILE A 1 88 ? 2.985 0.691 10.078 1.00 98.44 88 ILE A CA 1
ATOM 723 C C . ILE A 1 88 ? 2.034 -0.444 10.472 1.00 98.44 88 ILE A C 1
ATOM 725 O O . ILE A 1 88 ? 1.590 -0.490 11.618 1.00 98.44 88 ILE A O 1
ATOM 729 N N . ILE A 1 89 ? 1.783 -1.393 9.564 1.00 98.31 89 ILE A N 1
ATOM 730 C CA . ILE A 1 89 ? 0.841 -2.499 9.803 1.00 98.31 89 ILE A CA 1
ATOM 731 C C . ILE A 1 89 ? 1.341 -3.438 10.908 1.00 98.31 89 ILE A C 1
ATOM 733 O O . ILE A 1 89 ? 0.560 -3.879 11.745 1.00 98.31 89 ILE A O 1
ATOM 737 N N . ASN A 1 90 ? 2.646 -3.718 10.969 1.00 97.88 90 ASN A N 1
ATOM 738 C CA . ASN A 1 90 ? 3.243 -4.516 12.045 1.00 97.88 90 ASN A CA 1
ATOM 739 C C . ASN A 1 90 ? 3.035 -3.871 13.416 1.00 97.88 90 ASN A C 1
ATOM 741 O O . ASN A 1 90 ? 2.886 -4.580 14.406 1.00 97.88 90 ASN A O 1
ATOM 745 N N . LYS A 1 91 ? 3.049 -2.536 13.475 1.00 97.56 91 LYS A N 1
ATOM 746 C CA . LYS A 1 91 ? 2.934 -1.799 14.729 1.00 97.56 91 LYS A CA 1
ATOM 747 C C . LYS A 1 91 ? 1.483 -1.603 15.165 1.00 97.56 91 LYS A C 1
ATOM 749 O O . LYS A 1 91 ? 1.174 -1.815 16.332 1.00 97.56 91 LYS A O 1
ATOM 754 N N . PHE A 1 92 ? 0.605 -1.211 14.246 1.00 97.44 92 PHE A N 1
ATOM 755 C CA . PHE A 1 92 ? -0.753 -0.750 14.564 1.00 97.44 92 PHE A CA 1
ATOM 756 C C . PHE A 1 92 ? -1.865 -1.638 13.994 1.00 97.44 92 PHE A C 1
ATOM 758 O O . PHE A 1 92 ? -3.047 -1.353 14.181 1.00 97.44 92 PHE A O 1
ATOM 765 N N . GLY A 1 93 ? -1.510 -2.729 13.315 1.00 97.50 93 GLY A N 1
ATOM 766 C CA . GLY A 1 93 ? -2.458 -3.530 12.551 1.00 97.50 93 GLY A CA 1
ATOM 767 C C . GLY A 1 93 ? -2.934 -2.812 11.287 1.00 97.50 93 GLY A C 1
ATOM 768 O O . GLY A 1 93 ? -2.373 -1.800 10.866 1.00 97.50 93 GLY A O 1
ATOM 769 N N . TRP A 1 94 ? -3.977 -3.358 10.660 1.00 98.44 94 TRP A N 1
ATOM 770 C CA . TRP A 1 94 ? -4.606 -2.736 9.496 1.00 98.44 94 TRP A CA 1
ATOM 771 C C . TRP A 1 94 ? -5.524 -1.595 9.932 1.00 98.44 94 TRP A C 1
ATOM 773 O O . TRP A 1 94 ? -6.517 -1.830 10.624 1.00 98.44 94 TRP A O 1
ATOM 783 N N . LEU A 1 95 ? -5.209 -0.371 9.515 1.00 98.62 95 LEU A N 1
ATOM 784 C CA . LEU A 1 95 ? -5.948 0.824 9.920 1.00 98.62 95 LEU A CA 1
ATOM 785 C C . LEU A 1 95 ? -7.169 1.039 9.025 1.00 98.62 95 LEU A C 1
ATOM 787 O O . LEU A 1 95 ? -7.031 1.112 7.806 1.00 98.62 95 LEU A O 1
ATOM 791 N N . GLY A 1 96 ? -8.357 1.143 9.620 1.00 98.69 96 GLY A N 1
ATOM 792 C CA . GLY A 1 96 ? -9.627 1.334 8.914 1.00 98.69 96 GLY A CA 1
ATOM 793 C C . GLY A 1 96 ? -9.850 2.744 8.357 1.00 98.69 96 GLY A C 1
ATOM 794 O O . GLY A 1 96 ? -9.186 3.706 8.753 1.00 98.69 96 GLY A O 1
ATOM 795 N N . ILE A 1 97 ? -10.832 2.881 7.464 1.00 98.81 97 ILE A N 1
ATOM 796 C CA . ILE A 1 97 ? -11.323 4.165 6.938 1.00 98.81 97 ILE A CA 1
ATOM 797 C C . ILE A 1 97 ? -11.690 5.135 8.068 1.00 98.81 97 ILE A C 1
ATOM 799 O O . ILE A 1 97 ? -11.351 6.313 7.980 1.00 98.81 97 ILE A O 1
ATOM 803 N N . SER A 1 98 ? -12.350 4.680 9.132 1.00 98.50 98 SER A N 1
ATOM 804 C CA . SER A 1 98 ? -12.723 5.539 10.264 1.00 98.50 98 SER A CA 1
ATOM 805 C C . SER A 1 98 ? -11.518 6.047 11.063 1.00 98.50 98 SER A C 1
ATOM 807 O O . SER A 1 98 ? -11.614 7.088 11.709 1.00 98.50 98 SER A O 1
ATOM 809 N N . GLN A 1 99 ? -10.374 5.358 10.993 1.00 98.50 99 GLN A N 1
ATOM 810 C CA . GLN A 1 99 ? -9.157 5.722 11.721 1.00 98.50 99 GLN A CA 1
ATOM 811 C C . GLN A 1 99 ? -8.267 6.693 10.941 1.00 98.50 99 GLN A C 1
ATOM 813 O O . GLN A 1 99 ? -7.706 7.614 11.528 1.00 98.50 99 GLN A O 1
ATOM 818 N N . VAL A 1 100 ? -8.103 6.477 9.630 1.00 98.62 100 VAL A N 1
ATOM 819 C CA . VAL A 1 100 ? -7.131 7.227 8.806 1.00 98.62 100 VAL A CA 1
ATOM 820 C C . VAL A 1 100 ? -7.735 7.875 7.558 1.00 98.62 100 VAL A C 1
ATOM 822 O O . VAL A 1 100 ? -7.057 8.611 6.847 1.00 98.62 100 VAL A O 1
ATOM 825 N N . GLY A 1 101 ? -9.023 7.677 7.291 1.00 98.69 101 GLY A N 1
ATOM 826 C CA . GLY A 1 101 ? -9.682 8.126 6.068 1.00 98.69 101 GLY A CA 1
ATOM 827 C C . GLY A 1 101 ? -9.455 7.184 4.882 1.00 98.69 101 GLY A C 1
ATOM 828 O O . GLY A 1 101 ? -8.609 6.291 4.907 1.00 98.69 101 GLY A O 1
ATOM 829 N N . ARG A 1 102 ? -10.238 7.391 3.817 1.00 98.50 102 ARG A N 1
ATOM 830 C CA . ARG A 1 102 ? -10.281 6.494 2.650 1.00 98.50 102 ARG A CA 1
ATOM 831 C C . ARG A 1 102 ? -8.939 6.373 1.932 1.00 98.50 102 ARG A C 1
ATOM 833 O O . ARG A 1 102 ? -8.482 5.260 1.724 1.00 98.50 102 ARG A O 1
ATOM 840 N N . LEU A 1 103 ? -8.304 7.500 1.602 1.00 98.69 103 LEU A N 1
ATOM 841 C CA . LEU A 1 103 ? -7.053 7.498 0.839 1.00 98.69 103 LEU A CA 1
ATOM 842 C C . LEU A 1 103 ? -5.952 6.717 1.567 1.00 98.69 103 LEU A C 1
ATOM 844 O O . LEU A 1 103 ? -5.357 5.819 0.990 1.00 98.69 103 LEU A O 1
ATOM 848 N N . ALA A 1 104 ? -5.735 7.012 2.850 1.00 98.75 104 ALA A N 1
ATOM 849 C CA . ALA A 1 104 ? -4.738 6.326 3.664 1.00 98.75 104 ALA A CA 1
ATOM 850 C C . ALA A 1 104 ? -5.055 4.833 3.873 1.00 98.75 104 ALA A C 1
ATOM 852 O O . ALA A 1 104 ? -4.144 4.005 3.863 1.00 98.75 104 ALA A O 1
ATOM 853 N N . ASN A 1 105 ? -6.334 4.472 4.038 1.00 98.81 105 ASN A N 1
ATOM 854 C CA . ASN A 1 105 ? -6.748 3.070 4.099 1.00 98.81 105 ASN A CA 1
ATOM 855 C C . ASN A 1 105 ? -6.414 2.336 2.792 1.00 98.81 105 ASN A C 1
ATOM 857 O O . ASN A 1 105 ? -5.792 1.274 2.837 1.00 98.81 105 ASN A O 1
ATOM 861 N N . ASP A 1 106 ? -6.768 2.934 1.652 1.00 98.62 106 ASP A N 1
ATOM 862 C CA . ASP A 1 106 ? -6.526 2.387 0.317 1.00 98.62 106 ASP A CA 1
ATOM 863 C C . ASP A 1 106 ? -5.018 2.232 0.034 1.00 98.62 106 ASP A C 1
ATOM 865 O O . ASP A 1 106 ? -4.613 1.227 -0.553 1.00 98.62 106 ASP A O 1
ATOM 869 N N . THR A 1 107 ? -4.168 3.151 0.522 1.00 98.75 107 THR A N 1
ATOM 870 C CA . THR A 1 107 ? -2.700 3.072 0.397 1.00 98.75 107 THR A CA 1
ATOM 871 C C . THR A 1 107 ? -2.131 1.746 0.893 1.00 98.75 107 THR A C 1
ATOM 873 O O . THR A 1 107 ? -1.256 1.180 0.238 1.00 98.75 107 THR A O 1
ATOM 876 N N . GLN A 1 108 ? -2.601 1.252 2.049 1.00 98.69 108 GLN A N 1
ATOM 877 C CA . GLN A 1 108 ? -2.082 0.012 2.642 1.00 98.69 108 GLN A CA 1
ATOM 878 C C . GLN A 1 108 ? -2.191 -1.146 1.648 1.00 98.69 108 GLN A C 1
ATOM 880 O O . GLN A 1 108 ? -1.257 -1.930 1.509 1.00 98.69 108 GLN A O 1
ATOM 885 N N . TRP A 1 109 ? -3.304 -1.217 0.915 1.00 98.38 109 TRP A N 1
ATOM 886 C CA . TRP A 1 109 ? -3.508 -2.207 -0.134 1.00 98.38 109 TRP A CA 1
ATOM 887 C C . TRP A 1 109 ? -2.756 -1.872 -1.427 1.00 98.38 109 TRP A C 1
ATOM 889 O O . TRP A 1 109 ? -2.108 -2.767 -1.960 1.00 98.38 109 TRP A O 1
ATOM 899 N N . SER A 1 110 ? -2.805 -0.619 -1.902 1.00 98.00 110 SER A N 1
ATOM 900 C CA . SER A 1 110 ? -2.170 -0.191 -3.166 1.00 98.00 110 SER A CA 1
ATOM 901 C C . SER A 1 110 ? -0.691 -0.567 -3.215 1.00 98.00 110 SER A C 1
ATOM 903 O O . SER A 1 110 ? -0.210 -1.091 -4.211 1.00 98.00 110 SER A O 1
ATOM 905 N N . ILE A 1 111 ? 0.012 -0.390 -2.097 1.00 98.31 111 ILE A N 1
ATOM 906 C CA . ILE A 1 111 ? 1.423 -0.763 -1.987 1.00 98.31 111 ILE A CA 1
ATOM 907 C C . ILE A 1 111 ? 1.578 -2.279 -1.801 1.00 98.31 111 ILE A C 1
ATOM 909 O O . ILE A 1 111 ? 2.394 -2.909 -2.471 1.00 98.31 111 ILE A O 1
ATOM 913 N N . LEU A 1 112 ? 0.779 -2.908 -0.929 1.00 97.69 112 LEU A N 1
ATOM 914 C CA . LEU A 1 112 ? 0.900 -4.349 -0.673 1.00 97.69 112 LEU A CA 1
ATOM 915 C C . LEU A 1 112 ? 0.577 -5.223 -1.889 1.00 97.69 112 LEU A C 1
ATOM 917 O O . LEU A 1 112 ? 1.183 -6.284 -2.026 1.00 97.69 112 LEU A O 1
ATOM 921 N N . GLN A 1 113 ? -0.323 -4.812 -2.787 1.00 96.00 113 GLN A N 1
ATOM 922 C CA . GLN A 1 113 ? -0.626 -5.598 -3.990 1.00 96.00 113 GLN A CA 1
ATOM 923 C C . GLN A 1 113 ? 0.607 -5.803 -4.887 1.00 96.00 113 GLN A C 1
ATOM 925 O O . GLN A 1 113 ? 0.695 -6.825 -5.570 1.00 96.00 113 GLN A O 1
ATOM 930 N N . HIS A 1 114 ? 1.582 -4.891 -4.825 1.00 94.50 114 HIS A N 1
ATOM 931 C CA . HIS A 1 114 ? 2.856 -4.958 -5.544 1.00 94.50 114 HIS A CA 1
ATOM 932 C C . HIS A 1 114 ? 3.992 -5.603 -4.730 1.00 94.50 114 HIS A C 1
ATOM 934 O O . HIS A 1 114 ? 5.049 -5.888 -5.278 1.00 94.50 114 HIS A O 1
ATOM 940 N N . GLY A 1 115 ? 3.773 -5.875 -3.440 1.00 93.44 115 GLY A N 1
ATOM 941 C CA . GLY A 1 115 ? 4.786 -6.433 -2.546 1.00 93.44 115 GLY A CA 1
ATOM 942 C C . GLY A 1 115 ? 5.103 -7.917 -2.768 1.00 93.44 115 GLY A C 1
ATOM 943 O O . GLY A 1 115 ? 4.649 -8.568 -3.712 1.00 93.44 115 GLY A O 1
ATOM 944 N N . SER A 1 116 ? 5.860 -8.484 -1.836 1.00 95.19 116 SER A N 1
ATOM 945 C CA . SER A 1 116 ? 6.163 -9.917 -1.777 1.00 95.19 116 SER A CA 1
ATOM 946 C C . SER A 1 116 ? 4.927 -10.767 -1.455 1.00 95.19 116 SER A C 1
ATOM 948 O O . SER A 1 116 ? 4.071 -10.367 -0.663 1.00 95.19 116 SER A O 1
ATOM 950 N N . VAL A 1 117 ? 4.855 -11.987 -2.002 1.00 95.88 117 VAL A N 1
ATOM 951 C CA . VAL A 1 117 ? 3.786 -12.958 -1.678 1.00 95.88 117 VAL A CA 1
ATOM 952 C C . VAL A 1 117 ? 3.703 -13.194 -0.168 1.00 95.88 117 VAL A C 1
ATOM 954 O O . VAL A 1 117 ? 2.620 -13.118 0.402 1.00 95.88 117 VAL A O 1
ATOM 957 N N . THR A 1 118 ? 4.851 -13.343 0.501 1.00 96.25 118 THR A N 1
ATOM 958 C CA . THR A 1 118 ? 4.940 -13.512 1.958 1.00 96.25 118 THR A CA 1
ATOM 959 C C . THR A 1 118 ? 4.218 -12.405 2.726 1.00 96.25 118 THR A C 1
ATOM 961 O O . THR A 1 118 ? 3.470 -12.686 3.663 1.00 96.25 118 THR A O 1
ATOM 964 N N . ASN A 1 119 ? 4.410 -11.135 2.351 1.00 96.75 119 ASN A N 1
ATOM 965 C CA . ASN A 1 119 ? 3.714 -10.035 3.015 1.00 96.75 119 ASN A CA 1
ATOM 966 C C . ASN A 1 119 ? 2.226 -10.010 2.658 1.00 96.75 119 ASN A C 1
ATOM 968 O O . ASN A 1 119 ? 1.401 -9.794 3.546 1.00 96.75 119 ASN A O 1
ATOM 972 N N . LYS A 1 120 ? 1.852 -10.281 1.403 1.00 97.25 120 LYS A N 1
ATOM 973 C CA . LYS A 1 120 ? 0.435 -10.348 1.017 1.00 97.25 120 LYS A CA 1
ATOM 974 C C . LYS A 1 120 ? -0.308 -11.413 1.827 1.00 97.25 120 LYS A C 1
ATOM 976 O O . LYS A 1 120 ? -1.337 -11.104 2.424 1.00 97.25 120 LYS A O 1
ATOM 981 N N . GLU A 1 121 ? 0.246 -12.617 1.947 1.00 97.06 121 GLU A N 1
ATOM 982 C CA . GLU A 1 121 ? -0.307 -13.698 2.773 1.00 97.06 121 GLU A CA 1
ATOM 983 C C . GLU A 1 121 ? -0.381 -13.314 4.254 1.00 97.06 121 GLU A C 1
ATOM 985 O O . GLU A 1 121 ? -1.411 -13.512 4.901 1.00 97.06 121 GLU A O 1
ATOM 990 N N . LYS A 1 122 ? 0.685 -12.703 4.785 1.00 96.88 122 LYS A N 1
ATOM 991 C CA . LYS A 1 122 ? 0.753 -12.258 6.181 1.00 96.88 122 LYS A CA 1
ATOM 992 C C . LYS A 1 122 ? -0.338 -11.240 6.527 1.00 96.88 122 LYS A C 1
ATOM 994 O O . LYS A 1 122 ? -0.916 -11.315 7.612 1.00 96.88 122 LYS A O 1
ATOM 999 N N . TYR A 1 123 ? -0.618 -10.281 5.643 1.00 98.00 123 TYR A N 1
ATOM 1000 C CA . TYR A 1 123 ? -1.540 -9.173 5.927 1.00 98.00 123 TYR A CA 1
ATOM 1001 C C . TYR A 1 123 ? -2.962 -9.382 5.389 1.00 98.00 123 TYR A C 1
ATOM 1003 O O . TYR A 1 123 ? -3.885 -8.709 5.856 1.00 98.00 123 TYR A O 1
ATOM 1011 N N . ALA A 1 124 ? -3.184 -10.340 4.482 1.00 98.00 124 ALA A N 1
ATOM 1012 C CA . ALA A 1 124 ? -4.507 -10.658 3.944 1.00 98.00 124 ALA A CA 1
ATOM 1013 C C . ALA A 1 124 ? -5.574 -10.924 5.032 1.00 98.00 124 ALA A C 1
ATOM 1015 O O . ALA A 1 124 ? -6.677 -10.384 4.906 1.00 98.00 124 ALA A O 1
ATOM 1016 N N . PRO A 1 125 ? -5.301 -11.660 6.133 1.00 98.19 125 PRO A N 1
ATOM 1017 C CA . PRO A 1 125 ? -6.273 -11.828 7.215 1.00 98.19 125 PRO A CA 1
ATOM 1018 C C . PRO A 1 125 ? -6.687 -10.510 7.889 1.00 98.19 125 PRO A C 1
ATOM 1020 O O . PRO A 1 125 ? -7.851 -10.358 8.264 1.00 98.19 125 PRO A O 1
ATOM 1023 N N . LEU A 1 126 ? -5.771 -9.540 8.013 1.00 98.38 126 LEU A N 1
ATOM 1024 C CA . LEU A 1 126 ? -6.071 -8.233 8.607 1.00 98.38 126 LEU A CA 1
ATOM 1025 C C . LEU A 1 126 ? -6.952 -7.389 7.680 1.00 98.38 126 LEU A C 1
ATOM 1027 O O . LEU A 1 126 ? -7.951 -6.826 8.132 1.00 98.38 126 LEU A O 1
ATOM 1031 N N . LEU A 1 127 ? -6.637 -7.363 6.380 1.00 98.56 127 LEU A N 1
ATOM 1032 C CA . LEU A 1 127 ? -7.483 -6.706 5.382 1.00 98.56 127 LEU A CA 1
ATOM 1033 C C . LEU A 1 127 ? -8.874 -7.355 5.332 1.00 98.56 127 LEU A C 1
ATOM 1035 O O . LEU A 1 127 ? -9.876 -6.644 5.331 1.00 98.56 127 LEU A O 1
ATOM 1039 N N . LYS A 1 128 ? -8.968 -8.691 5.384 1.00 98.62 128 LYS A N 1
ATOM 1040 C CA . LYS A 1 128 ? -10.256 -9.400 5.470 1.00 98.62 128 LYS A CA 1
ATOM 1041 C C . LYS A 1 128 ? -11.072 -8.935 6.674 1.00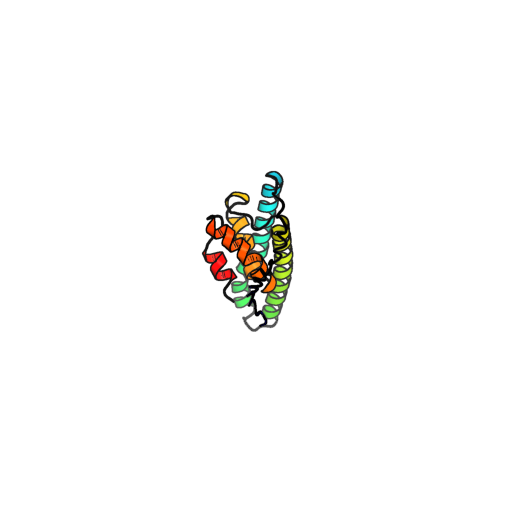 98.62 128 LYS A C 1
ATOM 1043 O O . LYS A 1 128 ? -12.252 -8.626 6.533 1.00 98.62 128 LYS A O 1
ATOM 1048 N N . ALA A 1 129 ? -10.452 -8.865 7.852 1.00 98.44 129 ALA A N 1
ATOM 1049 C CA . ALA A 1 129 ? -11.118 -8.401 9.065 1.00 98.44 129 ALA A CA 1
ATOM 1050 C C . ALA A 1 129 ? -11.586 -6.940 8.951 1.00 98.44 129 ALA A C 1
ATOM 1052 O O . ALA A 1 129 ? -12.658 -6.606 9.454 1.00 98.44 129 ALA A O 1
ATOM 1053 N N . SER A 1 130 ? -10.817 -6.083 8.274 1.00 98.62 130 SER A N 1
ATOM 1054 C CA . SER A 1 130 ? -11.202 -4.697 7.993 1.00 98.62 130 SER A CA 1
ATOM 1055 C C . SER A 1 130 ? -12.394 -4.614 7.030 1.00 98.62 130 SER A C 1
ATOM 1057 O O . SER A 1 130 ? -13.379 -3.938 7.324 1.00 98.62 130 SER A O 1
ATOM 1059 N N . VAL A 1 131 ? -12.383 -5.386 5.937 1.00 98.62 131 VAL A N 1
ATOM 1060 C CA . VAL A 1 131 ? -13.504 -5.479 4.983 1.00 98.62 131 VAL A CA 1
ATOM 1061 C C . VAL A 1 131 ? -14.791 -5.934 5.669 1.00 98.62 131 VAL A C 1
ATOM 1063 O O . VAL A 1 131 ? -15.834 -5.317 5.477 1.00 98.62 131 VAL A O 1
ATOM 1066 N N . LEU A 1 132 ? -14.728 -6.965 6.518 1.00 98.56 132 LEU A N 1
ATOM 1067 C CA . LEU A 1 132 ? -15.897 -7.470 7.253 1.00 98.56 132 LEU A CA 1
ATOM 1068 C C . LEU A 1 132 ? -16.501 -6.439 8.221 1.00 98.56 132 LEU A C 1
ATOM 1070 O O . LEU A 1 132 ? -17.657 -6.571 8.613 1.00 98.56 132 LEU A O 1
ATOM 1074 N N . LYS A 1 133 ? -15.734 -5.410 8.594 1.00 98.50 133 LYS A N 1
ATOM 1075 C CA . LYS A 1 133 ? -16.184 -4.277 9.413 1.00 98.50 133 LYS A CA 1
ATOM 1076 C C . LYS A 1 133 ? -16.611 -3.062 8.581 1.00 98.50 133 LYS A C 1
ATOM 1078 O O . LYS A 1 133 ? -16.913 -2.028 9.161 1.00 98.50 133 LYS A O 1
ATOM 1083 N N . ASN A 1 134 ? -16.643 -3.169 7.249 1.00 98.44 134 ASN A N 1
ATOM 1084 C CA . ASN A 1 134 ? -16.832 -2.051 6.313 1.00 98.44 134 ASN A CA 1
ATOM 1085 C C . ASN A 1 134 ? -15.756 -0.954 6.430 1.00 98.44 134 ASN A C 1
ATOM 1087 O O . ASN A 1 134 ? -15.992 0.204 6.096 1.00 98.44 134 ASN A O 1
ATOM 1091 N N . GLU A 1 135 ? -14.558 -1.331 6.878 1.00 98.62 135 GLU A N 1
ATOM 1092 C CA . GLU A 1 135 ? -13.422 -0.430 7.100 1.00 98.62 135 GLU A CA 1
ATOM 1093 C C . GLU A 1 135 ? -12.377 -0.489 5.974 1.00 98.62 135 GLU A C 1
ATOM 1095 O O . GLU A 1 135 ? -11.369 0.211 6.037 1.00 98.62 135 GLU A O 1
ATOM 1100 N N . SER A 1 136 ? -12.626 -1.300 4.940 1.00 98.75 136 SER A N 1
ATOM 1101 C CA . SER A 1 136 ? -11.852 -1.388 3.696 1.00 98.75 136 SER A CA 1
ATOM 1102 C C . SER A 1 136 ? -12.719 -1.909 2.548 1.00 98.75 136 SER A C 1
ATOM 1104 O O . SER A 1 136 ? -13.767 -2.520 2.765 1.00 98.75 136 SER A O 1
ATOM 1106 N N . GLN A 1 137 ? -12.278 -1.690 1.309 1.00 98.44 137 GLN A N 1
ATOM 1107 C CA . GLN A 1 137 ? -12.999 -2.138 0.116 1.00 98.44 137 GLN A CA 1
ATOM 1108 C C . GLN A 1 137 ? -12.854 -3.652 -0.100 1.00 98.44 137 GLN A C 1
ATOM 1110 O O . GLN A 1 137 ? -11.749 -4.191 -0.070 1.00 98.44 137 GLN A O 1
ATOM 1115 N N . ALA A 1 138 ? -13.954 -4.352 -0.387 1.00 98.00 138 ALA A N 1
ATOM 1116 C CA . ALA A 1 138 ? -13.920 -5.799 -0.630 1.00 98.00 138 ALA A CA 1
ATOM 1117 C C . ALA A 1 138 ? -13.071 -6.182 -1.858 1.00 98.00 138 ALA A C 1
ATOM 1119 O O . ALA A 1 138 ? -12.378 -7.199 -1.846 1.00 98.00 138 ALA A O 1
ATOM 1120 N N . THR A 1 139 ? -13.069 -5.338 -2.894 1.00 97.75 139 THR A N 1
ATOM 1121 C CA . THR A 1 139 ? -12.253 -5.508 -4.107 1.00 97.75 139 THR A CA 1
ATOM 1122 C C . THR A 1 139 ? -10.757 -5.524 -3.810 1.00 97.75 139 THR A C 1
ATOM 1124 O O . THR A 1 139 ? -10.018 -6.236 -4.488 1.00 97.75 139 THR A O 1
ATOM 1127 N N . HIS A 1 140 ? -10.312 -4.798 -2.780 1.00 97.94 140 HIS A N 1
ATOM 1128 C CA . HIS A 1 140 ? -8.919 -4.808 -2.344 1.00 97.94 140 HIS A CA 1
ATOM 1129 C C . HIS A 1 140 ? -8.534 -6.188 -1.823 1.00 97.94 140 HIS A C 1
ATOM 1131 O O . HIS A 1 140 ? -7.525 -6.743 -2.242 1.00 97.94 140 HIS A O 1
ATOM 1137 N N . TYR A 1 141 ? -9.370 -6.796 -0.979 1.00 97.94 141 TYR A N 1
ATOM 1138 C CA . TYR A 1 141 ? -9.098 -8.144 -0.484 1.00 97.94 141 TYR A CA 1
ATOM 1139 C C . TYR A 1 141 ? -9.048 -9.167 -1.618 1.00 97.94 141 TYR A C 1
ATOM 1141 O O . TYR A 1 141 ? -8.093 -9.930 -1.693 1.00 97.94 141 TYR A O 1
ATOM 1149 N N . VAL A 1 142 ? -10.026 -9.140 -2.532 1.00 96.88 142 VAL A N 1
ATOM 1150 C CA . VAL A 1 142 ? -10.068 -10.068 -3.675 1.00 96.88 142 VAL A CA 1
ATOM 1151 C C . VAL A 1 142 ? -8.802 -9.953 -4.524 1.00 96.88 142 VAL A C 1
ATOM 1153 O O . VAL A 1 142 ? -8.170 -10.960 -4.811 1.00 96.88 142 VAL A O 1
ATOM 1156 N N . ARG A 1 143 ? -8.386 -8.734 -4.883 1.00 95.75 143 ARG A N 1
ATOM 1157 C CA . ARG A 1 143 ? -7.165 -8.513 -5.674 1.00 95.75 143 ARG A CA 1
ATOM 1158 C C . ARG A 1 143 ? -5.885 -8.832 -4.910 1.00 95.75 143 ARG A C 1
ATOM 1160 O O . ARG A 1 143 ? -4.886 -9.157 -5.530 1.00 95.75 143 ARG A O 1
ATOM 1167 N N . LEU A 1 144 ? -5.905 -8.728 -3.582 1.00 95.56 144 LEU A N 1
ATOM 1168 C CA . LEU A 1 144 ? -4.751 -9.060 -2.756 1.00 95.56 144 LEU A CA 1
ATOM 1169 C C . LEU A 1 144 ? -4.559 -10.566 -2.599 1.00 95.56 144 LEU A C 1
ATOM 1171 O O . LEU A 1 144 ? -3.512 -10.933 -2.117 1.00 95.56 144 LEU A O 1
ATOM 1175 N N . VAL A 1 145 ? -5.520 -11.435 -2.918 1.00 94.44 145 VAL A N 1
ATOM 1176 C CA . VAL A 1 145 ? -5.373 -12.897 -2.717 1.00 94.44 145 VAL A CA 1
ATOM 1177 C C . VAL A 1 145 ? -5.355 -13.693 -4.019 1.00 94.44 145 VAL A C 1
ATOM 1179 O O . VAL A 1 145 ? -5.378 -14.921 -3.994 1.00 94.44 145 VAL A O 1
ATOM 1182 N N . VAL A 1 146 ? -5.345 -12.994 -5.152 1.00 85.12 146 VAL A N 1
ATOM 1183 C CA . VAL A 1 146 ? -5.251 -13.573 -6.490 1.00 85.12 146 VAL A CA 1
ATOM 1184 C C . VAL A 1 146 ? -3.884 -13.184 -7.042 1.00 85.12 146 VAL A C 1
ATOM 1186 O O . VAL A 1 146 ? -3.572 -11.995 -7.118 1.00 85.12 146 VAL A O 1
ATOM 1189 N N . TRP A 1 147 ? -3.074 -14.186 -7.374 1.00 69.75 147 TRP A N 1
ATOM 1190 C CA . TRP A 1 147 ? -1.715 -14.043 -7.901 1.00 69.75 147 TRP A CA 1
ATOM 1191 C C . TRP A 1 147 ? -1.626 -14.674 -9.282 1.00 69.75 147 TRP A C 1
ATOM 1193 O O . TRP A 1 147 ? -2.213 -15.769 -9.451 1.00 69.75 147 TRP A O 1
#

Organism: NCBI:txid291187

Secondary structure (DSSP, 8-state):
----------------------------HHHHHHHHHHHHHHHHHHHHHHHHHHHHHHHH-TTSHHHHHHHHHHHHHHHHHHHHHHHHHHHH-SPPHHHH-HHHHHHHHHHHTTS-HHHHHHHHHHHHHHHHTTSS-HHHHHHHS--

Sequence (147 aa):
MKSISIIFCFLITSVLFSQENLKAEIPSQKQLDSIKVALEILFKKDQTFRRIYTEAEEKLGKDSFEMNYFWEVVEADDKILEKQVTNIINKFGWLGISQVGRLANDTQWSILQHGSVTNKEKYAPLLKASVLKNESQATHYVRLVVW

Radius of gyration: 22.26 Å; chains: 1; bounding box: 34×77×61 Å

pLDDT: mean 89.76, std 17.45, range [40.44, 98.88]

Foldseek 3Di:
DDDDDPPPPPPPPPPPPPPPVLPADADDLVVLAVLLVVLLVLLCQLCPLVVCLVVQCVVQPCPHPSNVVSVVVNLVSLAVSLVVLVVNCSRHNQAFCVRRHQSSNVSSLSSLLSDDLVVLVVRLVSQVVCVVVVRHDPVSSVSSVDD